Protein AF-A0A2S8G442-F1 (afdb_monomer_lite)

Organism: NCBI:txid124

InterPro domains:
  IPR018652 Protein of unknown function DUF2082, nucleic-acid-binding, Zn-ribbon [PF09855] (56-121)

Secondary structure (DSSP, 8-state):
-B-TTT--B--TT-SB-TTT--B----PPP--PPPPPP-S--STT-HHHHHHHH-B-TTT--B-EEEEEEEE--SSHHHHTT---EEEEEEEETTT--EEEE-HHHHHT-SS-GGGTHHHH--

Foldseek 3Di:
DADPPPRDDDDLPDQADPPPREGDFRPDDDDPDDPPPADADDDCPGLQVVCQQAPQDPPRRYGGWDKGKDQDQDPDVSVVVVPSPAIWIWTQDSRPRDIDIHGCVVRVVPPPPPVPVVVVSVD

Structure (mmCIF, N/CA/C/O backbone):
data_AF-A0A2S8G442-F1
#
_entry.id   AF-A0A2S8G442-F1
#
loop_
_atom_site.group_PDB
_atom_site.id
_atom_site.type_symbol
_atom_site.label_atom_id
_atom_site.label_alt_id
_atom_site.label_comp_id
_atom_site.label_asym_id
_atom_site.label_entity_id
_atom_site.label_seq_id
_atom_site.pdbx_PDB_ins_code
_atom_site.Cartn_x
_atom_site.Cartn_y
_atom_site.Cartn_z
_atom_site.occupancy
_atom_site.B_iso_or_equiv
_atom_site.auth_seq_id
_atom_site.auth_comp_id
_atom_site.auth_asym_id
_atom_site.auth_atom_id
_atom_site.pdbx_PDB_model_num
ATOM 1 N N . MET A 1 1 ? -15.335 8.684 15.983 1.00 79.88 1 MET A N 1
ATOM 2 C CA . MET A 1 1 ? -15.307 8.414 14.525 1.00 79.88 1 MET A CA 1
ATOM 3 C C . MET A 1 1 ? -15.992 7.088 14.219 1.00 79.88 1 MET A C 1
ATOM 5 O O . MET A 1 1 ? -15.883 6.159 15.010 1.00 79.88 1 MET A O 1
ATOM 9 N N . GLU A 1 2 ? -16.656 6.950 13.068 1.00 83.19 2 GLU A N 1
ATOM 10 C CA . GLU A 1 2 ? -17.326 5.690 12.708 1.00 83.19 2 GLU A CA 1
ATOM 11 C C . GLU A 1 2 ? -16.345 4.640 12.165 1.00 83.19 2 GLU A C 1
ATOM 13 O O . GLU A 1 2 ? -15.485 4.922 11.326 1.00 83.19 2 GLU A O 1
ATOM 18 N N . CYS A 1 3 ? -16.487 3.394 12.623 1.00 82.62 3 CYS A N 1
ATOM 19 C CA . CYS A 1 3 ? -15.735 2.275 12.072 1.00 82.62 3 CYS A CA 1
ATOM 20 C C . CYS A 1 3 ? -16.233 1.945 10.650 1.00 82.62 3 CYS A C 1
ATOM 22 O O . CYS A 1 3 ? -17.407 1.620 10.485 1.00 82.62 3 CYS A O 1
ATOM 24 N N . PRO A 1 4 ? -15.361 1.904 9.628 1.00 79.19 4 PRO A N 1
ATOM 25 C CA . PRO A 1 4 ? -15.775 1.647 8.244 1.00 79.19 4 PRO A CA 1
ATOM 26 C C . PRO A 1 4 ? -16.310 0.226 8.006 1.00 79.19 4 PRO A C 1
ATOM 28 O O . PRO A 1 4 ? -16.992 -0.005 7.013 1.00 79.19 4 PRO A O 1
ATOM 31 N N . ALA A 1 5 ? -16.018 -0.728 8.897 1.00 81.94 5 ALA A N 1
ATOM 32 C CA . ALA A 1 5 ? -16.485 -2.106 8.766 1.00 81.94 5 ALA A CA 1
ATOM 33 C C . ALA A 1 5 ? -17.849 -2.334 9.432 1.00 81.94 5 ALA A C 1
ATOM 35 O O . ALA A 1 5 ? -18.774 -2.817 8.788 1.00 81.94 5 ALA A O 1
ATOM 36 N N . CYS A 1 6 ? -17.987 -1.995 10.718 1.00 87.88 6 CYS A N 1
ATOM 37 C CA . CYS A 1 6 ? -19.209 -2.278 11.481 1.00 87.88 6 CYS A CA 1
ATOM 38 C C . CYS A 1 6 ? -20.090 -1.053 11.751 1.00 87.88 6 CYS A C 1
ATOM 40 O O . CYS A 1 6 ? -21.123 -1.200 12.395 1.00 87.88 6 CYS A O 1
ATOM 42 N N . LYS A 1 7 ? -19.682 0.142 11.302 1.00 88.81 7 LYS A N 1
ATOM 43 C CA . LYS A 1 7 ? -20.379 1.426 11.509 1.00 88.81 7 LYS A CA 1
ATOM 44 C C . LYS A 1 7 ? -20.614 1.812 12.971 1.00 88.81 7 LYS A C 1
ATOM 46 O O . LYS A 1 7 ? -21.385 2.716 13.255 1.00 88.81 7 LYS A O 1
ATOM 51 N N . ALA A 1 8 ? -19.952 1.143 13.910 1.00 88.88 8 ALA A N 1
ATOM 52 C CA . ALA A 1 8 ? -20.010 1.536 15.305 1.00 88.88 8 ALA A CA 1
ATOM 53 C C . ALA A 1 8 ? -19.204 2.811 15.541 1.00 88.88 8 ALA A C 1
ATOM 55 O O . ALA A 1 8 ? -18.158 3.004 14.914 1.00 88.88 8 ALA A O 1
ATOM 56 N N . ASP A 1 9 ? -19.655 3.630 16.485 1.00 89.06 9 ASP A N 1
ATOM 57 C CA . ASP A 1 9 ? -18.897 4.791 16.928 1.00 89.06 9 ASP A CA 1
ATOM 58 C C . ASP A 1 9 ? -17.709 4.344 17.788 1.00 89.06 9 ASP A C 1
ATOM 60 O O . ASP A 1 9 ? -17.831 3.497 18.682 1.00 89.06 9 ASP A O 1
ATOM 64 N N . VAL A 1 10 ? -16.528 4.864 17.471 1.00 86.00 10 VAL A N 1
ATOM 65 C CA . VAL A 1 10 ? -15.271 4.506 18.122 1.00 86.00 10 VAL A CA 1
ATOM 66 C C . VAL A 1 10 ? -14.493 5.766 18.469 1.00 86.00 10 VAL A C 1
ATOM 68 O O . VAL A 1 10 ? -14.412 6.698 17.678 1.00 86.00 10 VAL A O 1
ATOM 71 N N . ASP A 1 11 ? -13.889 5.775 19.656 1.00 83.56 11 ASP A N 1
ATOM 72 C CA . ASP A 1 11 ? -12.984 6.835 20.106 1.00 83.56 11 ASP A CA 1
ATOM 73 C C . ASP A 1 11 ? -11.821 7.023 19.115 1.00 83.56 11 ASP A C 1
ATOM 75 O O . ASP A 1 11 ? -11.137 6.062 18.753 1.00 83.56 11 ASP A O 1
ATOM 79 N N . ASP A 1 12 ? -11.579 8.272 18.718 1.00 76.50 12 ASP A N 1
ATOM 80 C CA . ASP A 1 12 ? -10.557 8.683 17.751 1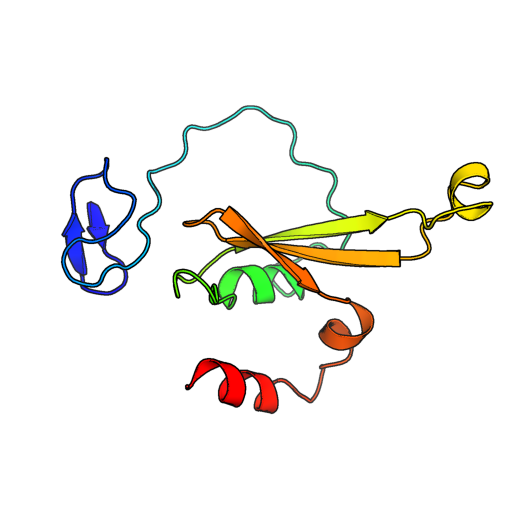.00 76.50 12 ASP A CA 1
ATOM 81 C C . ASP A 1 12 ? -9.123 8.338 18.202 1.00 76.50 12 ASP A C 1
ATOM 83 O O . ASP A 1 12 ? -8.195 8.292 17.391 1.00 76.50 12 ASP A O 1
ATOM 87 N N . LYS A 1 13 ? -8.920 8.067 19.499 1.00 75.44 13 LYS A N 1
ATOM 88 C 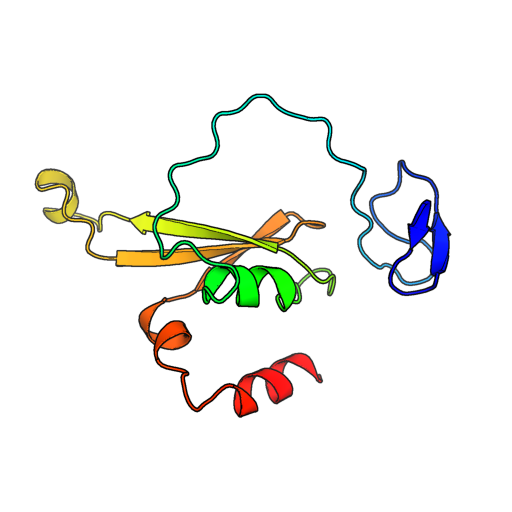CA . LYS A 1 13 ? -7.631 7.620 20.055 1.00 75.44 13 LYS A CA 1
ATOM 89 C C . LYS A 1 13 ? -7.373 6.126 19.864 1.00 75.44 13 LYS A C 1
ATOM 91 O O . LYS A 1 13 ? -6.258 5.664 20.111 1.00 75.44 13 LYS A O 1
ATOM 96 N N . ARG A 1 14 ? -8.380 5.339 19.474 1.00 74.31 14 ARG A N 1
ATOM 97 C CA . ARG A 1 14 ? -8.248 3.884 19.334 1.00 74.31 14 ARG A CA 1
ATOM 98 C C . ARG A 1 14 ? -7.812 3.508 17.926 1.00 74.31 14 ARG A C 1
ATOM 100 O O . ARG A 1 14 ? -8.439 3.864 16.938 1.00 74.31 14 ARG A O 1
ATOM 107 N N . HIS A 1 15 ? -6.788 2.664 17.850 1.00 76.94 15 HIS A N 1
ATOM 108 C CA . HIS A 1 15 ? -6.304 2.104 16.585 1.00 76.94 15 HIS A CA 1
ATOM 109 C C . HIS A 1 15 ? -7.124 0.906 16.085 1.00 76.94 15 HIS A C 1
ATOM 111 O O . HIS A 1 15 ? -6.870 0.393 14.995 1.00 76.94 15 HIS A O 1
ATOM 117 N N . ARG A 1 16 ? -8.070 0.402 16.890 1.00 79.94 16 ARG A N 1
ATOM 118 C CA . ARG A 1 16 ? -8.923 -0.745 16.556 1.00 79.94 16 ARG A CA 1
ATOM 119 C C . ARG A 1 16 ? -10.329 -0.568 17.111 1.00 79.94 16 ARG A C 1
ATOM 121 O O . ARG A 1 16 ? -10.508 -0.101 18.237 1.00 79.94 16 ARG A O 1
ATOM 128 N N . CYS A 1 17 ? -11.316 -0.991 16.330 1.00 83.69 17 CYS A N 1
ATOM 129 C CA . CYS A 1 17 ? -12.701 -1.054 16.771 1.00 83.69 17 CYS A CA 1
ATOM 130 C C . CYS A 1 17 ? -12.857 -2.111 17.879 1.00 83.69 17 CYS A C 1
ATOM 132 O O . CYS A 1 17 ? -12.469 -3.257 17.659 1.00 83.69 17 CYS A O 1
ATOM 134 N N . PRO A 1 18 ? -13.472 -1.795 19.031 1.00 84.75 18 PRO A N 1
ATOM 135 C CA . PRO A 1 18 ? -13.705 -2.782 20.087 1.00 84.75 18 PRO A CA 1
ATOM 136 C C . PRO A 1 18 ? -14.713 -3.873 19.694 1.00 84.75 18 PRO A C 1
ATOM 138 O O . PRO A 1 18 ? -14.712 -4.936 20.301 1.00 84.75 18 PRO A O 1
ATOM 141 N N . LEU A 1 19 ? -15.568 -3.621 18.697 1.00 88.44 19 LEU A N 1
ATOM 142 C CA . LEU A 1 19 ? -16.643 -4.541 18.315 1.00 88.44 19 LEU A CA 1
ATOM 143 C C . LEU A 1 19 ? -16.223 -5.525 17.225 1.00 88.44 19 LEU A C 1
ATOM 145 O O . LEU A 1 19 ? -16.459 -6.719 17.349 1.00 88.44 19 LEU A O 1
ATOM 149 N N . CYS A 1 20 ? -15.591 -5.038 16.157 1.00 85.19 20 CYS A N 1
ATOM 150 C CA . CYS A 1 20 ? -15.200 -5.879 15.020 1.00 85.19 20 CYS A CA 1
ATOM 151 C C . CYS A 1 20 ? -13.685 -6.061 14.874 1.00 85.19 20 CYS A C 1
ATOM 153 O O . CYS A 1 20 ? -13.233 -6.710 13.935 1.00 85.19 20 CYS A O 1
ATOM 155 N N . ASN A 1 21 ? -12.887 -5.463 15.765 1.00 79.94 21 ASN A N 1
ATOM 156 C CA . ASN A 1 21 ? -11.423 -5.492 15.730 1.00 79.94 21 ASN A CA 1
ATOM 157 C C . ASN A 1 21 ? -10.787 -4.904 14.448 1.00 79.94 21 ASN A C 1
ATOM 159 O O . ASN A 1 21 ? -9.578 -5.046 14.225 1.00 79.94 21 ASN A O 1
ATOM 163 N N . TYR A 1 22 ? -11.584 -4.224 13.614 1.00 79.50 22 TYR A N 1
ATOM 164 C CA . TYR A 1 22 ? -11.119 -3.559 12.400 1.00 79.50 22 TYR A CA 1
ATOM 165 C C . TYR A 1 22 ? -10.140 -2.439 12.753 1.00 79.50 22 TYR A C 1
ATOM 167 O O . TYR A 1 22 ? -10.372 -1.693 13.710 1.00 79.50 22 TYR A O 1
ATOM 175 N N . GLY A 1 23 ? -9.044 -2.325 12.000 1.00 74.31 23 GLY A N 1
ATOM 176 C CA . GLY A 1 23 ? -8.066 -1.260 12.179 1.00 74.31 23 GLY A CA 1
ATOM 177 C C . GLY A 1 23 ? -8.704 0.096 11.904 1.00 74.31 23 GLY A C 1
ATOM 178 O O . GLY A 1 23 ? -9.314 0.301 10.861 1.00 74.31 23 GLY A O 1
ATOM 179 N N . ILE A 1 24 ? -8.569 1.032 12.833 1.00 76.75 24 ILE A N 1
ATOM 180 C CA . ILE A 1 24 ? -9.030 2.407 12.671 1.00 76.75 24 ILE A CA 1
ATOM 181 C C . ILE A 1 24 ? -7.790 3.279 12.631 1.00 76.75 24 ILE A C 1
ATOM 183 O O . ILE A 1 24 ? -6.946 3.240 13.526 1.00 76.75 24 ILE A O 1
ATOM 187 N N . ARG A 1 25 ? -7.638 4.020 11.537 1.00 65.75 25 ARG A N 1
ATOM 188 C CA . ARG A 1 25 ? -6.511 4.924 11.380 1.00 65.75 25 ARG A CA 1
ATOM 189 C C . ARG A 1 25 ? -6.856 6.221 12.113 1.00 65.75 25 ARG A C 1
ATOM 191 O O . ARG A 1 25 ? -7.820 6.868 11.709 1.00 65.75 25 ARG A O 1
ATOM 198 N N . PRO A 1 26 ? -6.077 6.645 13.121 1.00 61.88 26 PRO A N 1
ATOM 199 C CA . PRO A 1 26 ? -6.187 8.010 13.611 1.00 61.88 26 PRO A CA 1
ATOM 200 C C . PRO A 1 26 ? -5.831 8.955 12.463 1.00 61.88 26 PRO A C 1
ATOM 202 O O . PRO A 1 26 ? -4.883 8.696 11.709 1.00 61.88 26 PRO A O 1
ATOM 205 N N . VAL A 1 27 ? -6.607 10.025 12.300 1.00 61.84 27 VAL A N 1
ATOM 206 C CA . VAL A 1 27 ? -6.360 11.041 11.272 1.00 61.84 27 VAL A CA 1
ATOM 207 C C . VAL A 1 27 ? -4.909 11.505 11.412 1.00 61.84 27 VAL A C 1
ATOM 209 O O . VAL A 1 27 ? -4.506 12.033 12.445 1.00 61.84 27 VAL A O 1
ATOM 212 N N . ALA A 1 28 ? -4.085 11.211 10.404 1.00 61.75 28 ALA A N 1
ATOM 213 C CA . ALA A 1 28 ? -2.658 11.487 10.492 1.00 61.75 28 ALA A CA 1
ATOM 214 C C . ALA A 1 28 ? -2.428 13.002 10.491 1.00 61.75 28 ALA A C 1
ATOM 216 O O . ALA A 1 28 ? -2.952 13.702 9.625 1.00 61.75 28 ALA A O 1
ATOM 217 N N . ALA A 1 29 ? -1.606 13.494 11.420 1.00 51.88 29 ALA A N 1
ATOM 218 C CA . ALA A 1 29 ? -1.120 14.866 11.376 1.00 51.88 29 ALA A CA 1
ATOM 219 C C . ALA A 1 29 ? -0.355 15.114 10.055 1.00 51.88 29 ALA A C 1
ATOM 221 O O . ALA A 1 29 ? 0.413 14.244 9.621 1.00 51.88 29 ALA A O 1
ATOM 222 N N . PRO A 1 30 ? -0.531 16.279 9.405 1.00 54.47 30 PRO A N 1
ATOM 223 C CA . PRO A 1 30 ? 0.185 16.605 8.180 1.00 54.47 30 PRO A CA 1
ATOM 224 C C . PRO A 1 30 ? 1.673 16.744 8.504 1.00 54.47 30 PRO A C 1
ATOM 226 O O . PRO A 1 30 ? 2.073 17.614 9.274 1.00 54.47 30 PRO A O 1
ATOM 229 N N . THR A 1 31 ? 2.518 15.889 7.929 1.00 51.66 31 THR A N 1
ATOM 230 C CA . THR A 1 31 ? 3.970 16.061 8.046 1.00 51.66 31 THR A CA 1
ATOM 231 C C . THR A 1 31 ? 4.516 16.587 6.731 1.00 51.66 31 THR A C 1
ATOM 233 O O . THR A 1 31 ? 4.396 15.943 5.692 1.00 51.66 31 THR A O 1
ATOM 236 N N . GLY A 1 32 ? 5.125 17.775 6.789 1.00 54.41 32 GLY A N 1
ATOM 237 C CA . GLY A 1 32 ? 5.807 18.467 5.690 1.00 54.41 32 GLY A CA 1
ATOM 238 C C . GLY A 1 32 ? 7.082 17.769 5.204 1.00 54.41 32 GLY A C 1
ATOM 239 O O . GLY A 1 32 ? 8.106 18.413 4.995 1.00 54.41 32 GLY A O 1
ATOM 240 N N . ARG A 1 33 ? 7.050 16.444 5.036 1.00 57.88 33 ARG A N 1
ATOM 241 C CA . ARG A 1 33 ? 8.101 15.698 4.345 1.00 57.88 33 ARG A CA 1
ATOM 242 C C . ARG A 1 33 ? 7.828 15.784 2.850 1.00 57.88 33 ARG A C 1
ATOM 244 O O . ARG A 1 33 ? 6.712 15.522 2.407 1.00 57.88 33 ARG A O 1
ATOM 251 N N . ARG A 1 34 ? 8.855 16.124 2.064 1.00 54.94 34 ARG A N 1
ATOM 252 C CA . ARG A 1 34 ? 8.793 15.959 0.607 1.00 54.94 34 ARG A CA 1
ATOM 253 C C . ARG A 1 34 ? 8.379 14.511 0.314 1.00 54.94 34 ARG A C 1
ATOM 255 O O . ARG A 1 34 ? 8.987 13.607 0.897 1.00 54.94 34 ARG A O 1
ATOM 262 N N . PRO A 1 35 ? 7.372 14.280 -0.546 1.00 53.97 35 PRO A N 1
ATOM 263 C CA . PRO A 1 35 ? 7.009 12.925 -0.918 1.00 53.97 35 PRO A CA 1
ATOM 264 C C . PRO A 1 35 ? 8.249 12.244 -1.520 1.00 53.97 35 PRO A C 1
ATOM 266 O O . PRO A 1 35 ? 8.986 12.890 -2.278 1.00 53.97 35 PRO A O 1
ATOM 269 N N . PRO A 1 36 ? 8.538 10.982 -1.159 1.00 58.44 36 PRO A N 1
ATOM 270 C CA . PRO A 1 36 ? 9.622 10.241 -1.790 1.00 58.44 36 PRO A CA 1
ATOM 271 C C . PRO A 1 36 ? 9.411 10.225 -3.311 1.00 58.44 36 PRO A C 1
ATOM 273 O O . PRO A 1 36 ? 8.273 10.221 -3.784 1.00 58.44 36 PRO A O 1
ATOM 276 N N . ARG A 1 37 ? 10.501 10.246 -4.092 1.00 57.56 37 ARG A N 1
ATOM 277 C CA . ARG A 1 37 ? 10.401 10.119 -5.553 1.00 57.56 37 ARG A CA 1
ATOM 278 C C . ARG A 1 37 ? 9.763 8.771 -5.874 1.00 57.56 37 ARG A C 1
ATOM 280 O O . ARG A 1 37 ? 10.316 7.734 -5.525 1.00 57.56 37 ARG A O 1
ATOM 287 N N . TYR A 1 38 ? 8.601 8.823 -6.510 1.00 59.75 38 TYR A N 1
ATOM 288 C CA . TYR A 1 38 ? 7.865 7.643 -6.924 1.00 59.75 38 TYR A CA 1
ATOM 289 C C . TYR A 1 38 ? 8.585 6.964 -8.091 1.00 59.75 38 TYR A C 1
ATOM 291 O O . TYR A 1 38 ? 8.840 7.608 -9.110 1.00 59.75 38 TYR A O 1
ATOM 299 N N . ILE A 1 39 ? 8.938 5.695 -7.910 1.00 63.28 39 ILE A N 1
ATOM 300 C CA . ILE A 1 39 ? 9.468 4.816 -8.952 1.00 63.28 39 ILE A CA 1
ATOM 301 C C . ILE A 1 39 ? 8.241 4.059 -9.474 1.00 63.28 39 ILE A C 1
ATOM 303 O O . ILE A 1 39 ? 7.664 3.285 -8.723 1.00 63.28 39 ILE A O 1
ATOM 307 N N . GLY A 1 40 ? 7.759 4.372 -10.677 1.00 64.25 40 GLY A N 1
ATOM 308 C CA . GLY A 1 40 ? 6.559 3.752 -11.253 1.00 64.25 40 GLY A CA 1
ATOM 309 C C . GLY A 1 40 ? 5.707 4.712 -12.084 1.00 64.25 40 GLY A C 1
ATOM 310 O O . GLY A 1 40 ? 5.918 5.932 -12.072 1.00 64.25 40 GLY A O 1
ATOM 311 N N . ASP A 1 41 ? 4.735 4.148 -12.800 1.00 65.25 41 ASP A N 1
ATOM 312 C CA . ASP A 1 41 ? 3.834 4.901 -13.670 1.00 65.25 41 ASP A CA 1
ATOM 313 C C . ASP A 1 41 ? 2.881 5.780 -12.861 1.00 65.25 41 ASP A C 1
ATOM 315 O O . ASP A 1 41 ? 2.265 5.359 -11.880 1.00 65.25 41 ASP A O 1
ATOM 319 N N . LYS A 1 42 ? 2.743 7.035 -13.291 1.00 61.22 42 LYS A N 1
ATOM 320 C CA . LYS A 1 42 ? 1.795 7.978 -12.699 1.00 61.22 42 LYS A CA 1
ATOM 321 C C . LYS A 1 42 ? 0.442 7.826 -13.383 1.00 61.22 42 LYS A C 1
ATOM 323 O O . LYS A 1 42 ? 0.343 8.005 -14.590 1.00 61.22 42 LYS A O 1
ATOM 328 N N . GLY A 1 43 ? -0.601 7.572 -12.602 1.00 65.88 43 GLY A N 1
ATOM 329 C CA . GLY A 1 43 ? -1.977 7.529 -13.092 1.00 65.88 43 GLY A CA 1
ATOM 330 C C . GLY A 1 43 ? -2.897 6.808 -12.117 1.00 65.88 43 GLY A C 1
ATOM 331 O O . GLY A 1 43 ? -2.445 5.952 -11.357 1.00 65.88 43 GLY A O 1
ATOM 332 N N . GLU A 1 44 ? -4.186 7.142 -12.137 1.00 67.06 44 GLU A N 1
ATOM 333 C CA . GLU A 1 44 ? -5.190 6.470 -11.301 1.00 67.06 44 GLU A CA 1
ATOM 334 C C . GLU A 1 44 ? -5.329 4.977 -11.650 1.00 67.06 44 GLU A C 1
ATOM 336 O O . GLU A 1 44 ? -5.585 4.149 -10.777 1.00 67.06 44 GLU A O 1
ATOM 341 N N . ASP A 1 45 ? -5.048 4.624 -12.906 1.00 70.75 45 ASP A N 1
ATOM 342 C CA . ASP A 1 45 ? -5.072 3.250 -13.407 1.00 70.75 45 ASP A CA 1
ATOM 343 C C . ASP A 1 45 ? -3.780 2.458 -13.184 1.00 70.75 45 ASP A C 1
ATOM 345 O O . ASP A 1 45 ? -3.724 1.279 -13.558 1.00 70.75 45 ASP A O 1
ATOM 349 N N . SER A 1 46 ? -2.762 3.077 -12.572 1.00 78.06 46 SER A N 1
ATOM 350 C CA . SER A 1 46 ? -1.499 2.409 -12.249 1.00 78.06 46 SER A CA 1
ATOM 351 C C . SER A 1 46 ? -1.737 1.190 -11.356 1.00 78.06 46 SER A C 1
ATOM 353 O O . SER A 1 46 ? -2.589 1.199 -10.459 1.00 78.06 46 SER A O 1
ATOM 355 N N . PHE A 1 47 ? -0.965 0.128 -11.599 1.00 78.25 47 PHE A N 1
ATOM 356 C CA . PHE A 1 47 ? -1.049 -1.111 -10.827 1.00 78.25 47 PHE A CA 1
ATOM 357 C C . PHE A 1 47 ? -0.922 -0.844 -9.320 1.00 78.25 47 PHE A C 1
ATOM 359 O O . PHE A 1 47 ? -1.718 -1.325 -8.517 1.00 78.25 47 PHE A O 1
ATOM 366 N N . ASP A 1 48 ? 0.020 0.011 -8.947 1.00 82.31 48 ASP A N 1
ATOM 367 C CA . ASP A 1 48 ? 0.314 0.341 -7.560 1.00 82.31 48 ASP A CA 1
ATOM 368 C C . ASP A 1 48 ? -0.862 1.052 -6.859 1.00 82.31 48 ASP A C 1
ATOM 370 O O . ASP A 1 48 ? -1.130 0.792 -5.685 1.00 82.31 48 ASP A O 1
ATOM 374 N N . THR A 1 49 ? -1.616 1.896 -7.580 1.00 81.62 49 THR A N 1
ATOM 375 C CA . THR A 1 49 ? -2.832 2.549 -7.054 1.00 81.62 49 THR A CA 1
ATOM 376 C C . THR A 1 49 ? -3.952 1.533 -6.854 1.00 81.62 49 THR A C 1
ATOM 378 O O . THR A 1 49 ? -4.653 1.568 -5.838 1.00 81.62 49 THR A O 1
ATOM 381 N N . LYS A 1 50 ? -4.108 0.593 -7.793 1.00 83.81 50 LYS A N 1
ATOM 382 C CA . LYS A 1 50 ? -5.071 -0.510 -7.669 1.00 83.81 50 LYS A CA 1
ATOM 383 C C . LYS A 1 50 ? -4.722 -1.403 -6.480 1.00 83.81 50 LYS A C 1
ATOM 385 O O . LYS A 1 50 ? -5.597 -1.660 -5.656 1.00 83.81 50 LYS A O 1
ATOM 390 N N . LEU A 1 51 ? -3.448 -1.776 -6.335 1.00 83.81 51 LEU A N 1
ATOM 391 C CA . LEU A 1 51 ? -2.945 -2.545 -5.199 1.00 83.81 51 LEU A CA 1
ATOM 392 C C . LEU A 1 51 ? -3.166 -1.801 -3.878 1.00 83.81 51 LEU A C 1
ATOM 394 O O . LEU A 1 51 ? -3.646 -2.397 -2.922 1.00 83.81 51 LEU A O 1
ATOM 398 N N . ALA A 1 52 ? -2.887 -0.497 -3.813 1.00 84.38 52 ALA A N 1
ATOM 399 C CA . ALA A 1 52 ? -3.097 0.299 -2.602 1.00 84.38 52 ALA A CA 1
ATOM 400 C C . ALA A 1 52 ? -4.556 0.271 -2.120 1.00 84.38 52 ALA A C 1
ATOM 402 O O . ALA A 1 52 ? -4.803 0.228 -0.912 1.00 84.38 52 ALA A O 1
ATOM 403 N N . ARG A 1 53 ? -5.516 0.268 -3.057 1.00 81.56 53 ARG A N 1
ATOM 404 C CA . ARG A 1 53 ? -6.958 0.215 -2.772 1.00 81.56 53 ARG A CA 1
ATOM 405 C C . ARG A 1 53 ? -7.432 -1.193 -2.392 1.00 81.56 53 ARG A C 1
ATOM 407 O O . ARG A 1 53 ? -8.203 -1.321 -1.445 1.00 81.56 53 ARG A O 1
ATOM 414 N N . SER A 1 54 ? -6.991 -2.233 -3.104 1.00 82.81 54 SER A N 1
ATOM 415 C CA . SER A 1 54 ? -7.459 -3.615 -2.901 1.00 82.81 54 SER A CA 1
ATOM 416 C C . SER A 1 54 ? -6.674 -4.404 -1.848 1.00 82.81 54 SER A C 1
ATOM 418 O O . SER A 1 54 ? -7.120 -5.471 -1.428 1.00 82.81 54 SER A O 1
ATOM 420 N N . TYR A 1 55 ? -5.525 -3.898 -1.389 1.00 85.62 55 TYR A N 1
ATOM 421 C CA . TYR A 1 55 ? -4.669 -4.600 -0.437 1.00 85.62 55 TYR A CA 1
ATOM 422 C C . TYR A 1 55 ? -5.398 -4.921 0.871 1.00 85.62 55 TYR A C 1
ATOM 424 O O . TYR A 1 55 ? -5.816 -4.024 1.613 1.00 85.62 55 TYR A O 1
ATOM 432 N N . ARG A 1 56 ? -5.463 -6.217 1.193 1.00 84.69 56 ARG A N 1
ATOM 433 C CA . ARG A 1 56 ? -5.944 -6.744 2.471 1.00 84.69 56 ARG A CA 1
ATOM 434 C C . ARG A 1 56 ? -4.763 -7.238 3.294 1.00 84.69 56 ARG A C 1
ATOM 436 O O . ARG A 1 56 ? -4.058 -8.169 2.915 1.00 84.69 56 ARG A O 1
ATOM 443 N N . CYS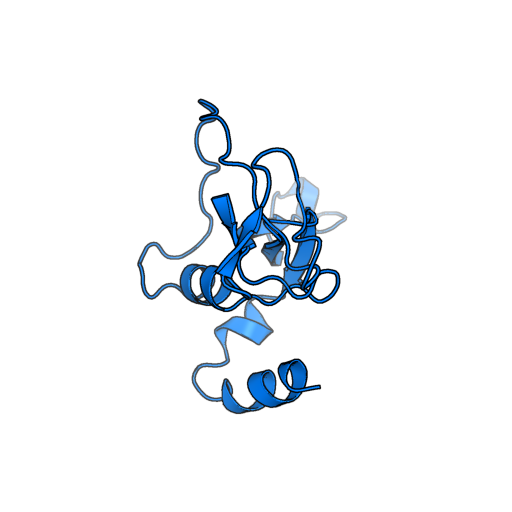 A 1 57 ? -4.548 -6.631 4.457 1.00 84.81 57 CYS A N 1
ATOM 444 C CA . CYS A 1 57 ? -3.431 -7.011 5.314 1.00 84.81 57 CYS A CA 1
ATOM 445 C C . CYS A 1 57 ? -3.621 -8.414 5.911 1.00 84.81 57 CYS A C 1
ATOM 447 O O . CYS A 1 57 ? -4.590 -8.640 6.628 1.00 84.81 57 CYS A O 1
ATOM 449 N N . VAL A 1 58 ? -2.659 -9.321 5.737 1.00 84.12 58 VAL A N 1
ATOM 450 C CA . VAL A 1 58 ? -2.741 -10.689 6.302 1.00 84.12 58 VAL A CA 1
ATOM 451 C C . VAL A 1 58 ? -2.744 -10.716 7.835 1.00 84.12 58 VAL A C 1
ATOM 453 O O . VAL A 1 58 ? -3.315 -11.614 8.439 1.00 84.12 58 VAL A O 1
ATOM 456 N N . ASN A 1 59 ? -2.139 -9.714 8.484 1.00 83.06 59 ASN A N 1
ATOM 457 C CA . ASN A 1 59 ? -2.036 -9.667 9.943 1.00 83.06 59 ASN A CA 1
ATOM 458 C C . ASN A 1 59 ? -3.296 -9.072 10.597 1.00 83.06 59 ASN A C 1
ATOM 460 O O . ASN A 1 59 ? -3.883 -9.653 11.503 1.00 83.06 59 ASN A O 1
ATOM 464 N N . CYS A 1 60 ? -3.740 -7.895 10.143 1.00 80.75 60 CYS A N 1
ATOM 465 C CA . CYS A 1 60 ? -4.870 -7.185 10.762 1.00 80.75 60 CYS A CA 1
ATOM 466 C C . CYS A 1 60 ? -6.173 -7.223 9.954 1.00 80.75 60 CYS A C 1
ATOM 468 O O . CYS A 1 60 ? -7.159 -6.636 10.395 1.00 80.75 60 CYS A O 1
ATOM 470 N N . ARG A 1 61 ? -6.175 -7.864 8.777 1.00 81.94 61 ARG A N 1
ATOM 471 C CA . ARG A 1 61 ? -7.311 -8.000 7.840 1.00 81.94 61 ARG A CA 1
ATOM 472 C C . ARG A 1 61 ? -7.972 -6.690 7.409 1.00 81.94 61 ARG A C 1
ATOM 474 O O . ARG A 1 61 ? -9.057 -6.711 6.839 1.00 81.94 61 ARG A O 1
ATOM 481 N N . SER A 1 62 ? -7.325 -5.561 7.679 1.00 80.88 62 SER A N 1
ATOM 482 C CA . SER A 1 62 ? -7.806 -4.233 7.307 1.00 80.88 62 SER A CA 1
ATOM 483 C C . SER A 1 62 ? -7.418 -3.918 5.861 1.00 80.88 62 SER A C 1
ATOM 485 O O . SER A 1 62 ? -6.382 -4.396 5.384 1.00 80.88 62 SER A O 1
ATOM 487 N N . TYR A 1 63 ? -8.242 -3.113 5.191 1.00 82.81 63 TYR A N 1
ATOM 488 C CA . TYR A 1 63 ? -8.051 -2.725 3.794 1.00 82.81 63 TYR A CA 1
ATOM 489 C C . TYR A 1 63 ? -7.307 -1.405 3.661 1.00 82.81 63 TYR A C 1
ATOM 491 O O . TYR A 1 63 ? -7.641 -0.430 4.337 1.00 82.81 63 TYR A O 1
ATOM 499 N N . GLY A 1 64 ? -6.349 -1.364 2.742 1.00 81.06 64 GLY A N 1
ATOM 500 C CA . GLY A 1 64 ? -5.601 -0.164 2.398 1.00 81.06 64 GLY A CA 1
ATOM 501 C C . GLY A 1 64 ? -4.141 -0.222 2.839 1.00 81.06 64 GLY A C 1
ATOM 502 O O . GLY A 1 64 ? -3.813 -0.543 3.992 1.00 81.06 64 GLY A O 1
ATOM 503 N N . ALA A 1 65 ? -3.261 0.134 1.909 1.00 85.69 65 ALA A N 1
ATOM 504 C CA . ALA A 1 65 ? -1.829 0.248 2.138 1.00 85.69 65 ALA A CA 1
ATOM 505 C C . ALA A 1 65 ? -1.216 1.440 1.402 1.00 85.69 65 ALA A C 1
ATOM 507 O O . ALA A 1 65 ? -1.688 1.865 0.353 1.00 85.69 65 ALA A O 1
ATOM 508 N N . ASP A 1 66 ? -0.109 1.932 1.952 1.00 86.62 66 ASP A N 1
ATOM 509 C CA . ASP A 1 66 ? 0.807 2.830 1.259 1.00 86.62 66 ASP A CA 1
ATOM 510 C C . ASP A 1 66 ? 1.716 1.972 0.375 1.00 86.62 66 ASP A C 1
ATOM 512 O O . ASP A 1 66 ? 2.544 1.214 0.891 1.00 86.62 66 ASP A O 1
ATOM 516 N N . VAL A 1 67 ? 1.504 2.039 -0.939 1.00 85.69 67 VAL A N 1
ATOM 517 C CA . VAL A 1 67 ? 2.269 1.272 -1.925 1.00 85.69 67 VAL A CA 1
ATOM 518 C C . VAL A 1 67 ? 3.361 2.146 -2.516 1.00 85.69 67 VAL A C 1
ATOM 520 O O . VAL A 1 67 ? 3.116 3.259 -2.980 1.00 85.69 67 VAL A O 1
ATOM 523 N N . ARG A 1 68 ? 4.592 1.639 -2.495 1.00 83.56 68 ARG A N 1
ATOM 524 C CA . ARG A 1 68 ? 5.770 2.319 -3.034 1.00 83.56 68 ARG A CA 1
ATOM 525 C C . ARG A 1 68 ? 6.679 1.301 -3.683 1.00 83.56 68 ARG A C 1
ATOM 527 O O . ARG A 1 68 ? 6.893 0.238 -3.110 1.00 83.56 68 ARG A O 1
ATOM 534 N N . ARG A 1 69 ? 7.287 1.637 -4.816 1.00 79.50 69 ARG A N 1
ATOM 535 C CA . ARG A 1 69 ? 8.349 0.796 -5.369 1.00 79.50 69 ARG A CA 1
ATOM 536 C C . ARG A 1 69 ? 9.701 1.202 -4.809 1.00 79.50 69 ARG A C 1
ATOM 538 O O . ARG A 1 69 ? 10.003 2.390 -4.668 1.00 79.50 69 ARG A O 1
ATOM 545 N N . ILE A 1 70 ? 10.505 0.205 -4.470 1.00 80.31 70 ILE A N 1
ATOM 546 C CA . ILE A 1 70 ? 11.901 0.376 -4.093 1.00 80.31 70 ILE A CA 1
ATOM 547 C C . ILE A 1 70 ? 12.765 -0.307 -5.138 1.00 80.31 70 ILE A C 1
ATOM 549 O O . ILE A 1 70 ? 12.472 -1.411 -5.590 1.00 80.31 70 ILE A O 1
ATOM 553 N N . ALA A 1 71 ? 13.847 0.362 -5.505 1.00 73.69 71 ALA A N 1
ATOM 554 C CA . ALA A 1 71 ? 14.907 -0.247 -6.273 1.00 73.69 71 ALA A CA 1
ATOM 555 C C . ALA A 1 71 ? 16.026 -0.614 -5.293 1.00 73.69 71 ALA A C 1
ATOM 557 O O . ALA A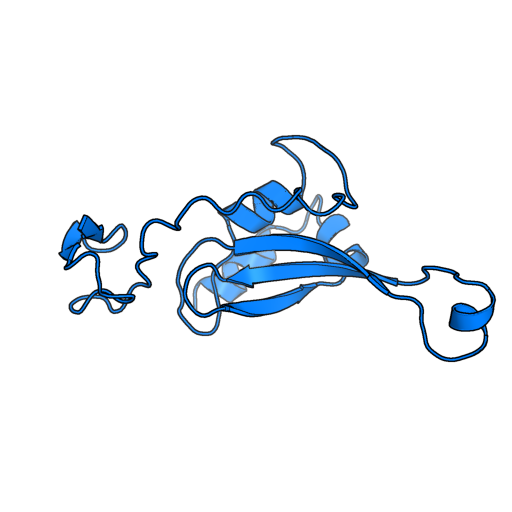 1 71 ? 16.459 0.208 -4.476 1.00 73.69 71 ALA A O 1
ATOM 558 N N . THR A 1 72 ? 16.435 -1.875 -5.331 1.00 66.75 72 THR A N 1
ATOM 559 C CA . THR A 1 72 ? 17.526 -2.404 -4.515 1.00 66.75 72 THR A CA 1
ATOM 560 C C . THR A 1 72 ? 18.704 -2.749 -5.409 1.00 66.75 72 THR A C 1
ATOM 562 O O . THR A 1 72 ? 18.589 -3.499 -6.380 1.00 66.75 72 THR A O 1
ATOM 565 N N . THR A 1 73 ? 19.872 -2.231 -5.046 1.00 62.75 73 THR A N 1
ATOM 566 C CA . THR A 1 73 ? 21.154 -2.703 -5.564 1.00 62.75 73 THR A CA 1
ATOM 567 C C . THR A 1 73 ? 21.468 -4.052 -4.913 1.00 62.75 73 THR A C 1
ATOM 569 O O . THR A 1 73 ? 21.443 -4.177 -3.689 1.00 62.75 73 THR A O 1
ATOM 572 N N . GLY A 1 74 ? 21.738 -5.082 -5.722 1.00 55.53 74 GLY A N 1
ATOM 573 C CA . GLY A 1 74 ? 22.151 -6.401 -5.222 1.00 55.53 74 GLY A CA 1
ATOM 574 C C . GLY A 1 74 ? 23.491 -6.359 -4.468 1.00 55.53 74 GLY A C 1
ATOM 575 O O . GLY A 1 74 ? 24.174 -5.331 -4.442 1.00 55.53 74 GLY A O 1
ATOM 576 N N . THR A 1 75 ? 23.912 -7.481 -3.881 1.00 48.59 75 THR A N 1
ATOM 577 C CA . THR A 1 75 ? 25.210 -7.605 -3.192 1.00 48.59 75 THR A CA 1
ATOM 578 C C . THR A 1 75 ? 26.373 -7.829 -4.177 1.00 48.59 75 THR A C 1
ATOM 580 O O . THR A 1 75 ? 26.210 -8.454 -5.219 1.00 48.59 75 THR A O 1
ATOM 583 N N . GLY A 1 76 ? 27.573 -7.313 -3.859 1.00 57.34 76 GLY A N 1
ATOM 584 C CA . GLY A 1 76 ? 28.787 -7.488 -4.680 1.00 57.34 76 GLY A CA 1
ATOM 585 C C . GLY A 1 76 ? 29.070 -6.338 -5.664 1.00 57.34 76 GLY A C 1
ATOM 586 O O . GLY A 1 76 ? 28.882 -5.167 -5.329 1.00 57.34 76 GLY A O 1
ATOM 587 N N . TYR A 1 77 ? 29.540 -6.656 -6.878 1.00 51.44 77 TYR A N 1
ATOM 588 C CA . TYR A 1 77 ? 29.928 -5.675 -7.913 1.00 51.44 77 TYR A CA 1
ATOM 589 C C . TYR A 1 77 ? 28.779 -4.748 -8.362 1.00 51.44 77 TYR A C 1
ATOM 591 O O . TYR A 1 77 ? 29.026 -3.603 -8.743 1.00 51.44 77 TYR A O 1
ATOM 599 N N . SER A 1 78 ? 27.521 -5.184 -8.240 1.00 51.91 78 SER A N 1
ATOM 600 C CA . SER A 1 78 ? 26.318 -4.377 -8.508 1.00 51.91 78 SER A CA 1
ATOM 601 C C . SER A 1 78 ? 26.194 -3.139 -7.609 1.00 51.91 78 SER A C 1
ATOM 603 O O . SER A 1 78 ? 25.640 -2.129 -8.041 1.00 51.91 78 SER A O 1
ATOM 605 N N . ARG A 1 79 ? 26.752 -3.174 -6.386 1.00 51.31 79 ARG A N 1
ATOM 606 C CA . ARG A 1 79 ? 26.813 -2.019 -5.471 1.00 51.31 79 ARG A CA 1
ATOM 607 C C . ARG A 1 79 ? 27.912 -1.024 -5.858 1.00 51.31 79 ARG A C 1
ATOM 609 O O . ARG A 1 79 ? 27.739 0.169 -5.635 1.00 51.31 79 ARG A O 1
ATOM 616 N N . ILE A 1 80 ? 29.010 -1.499 -6.453 1.00 58.75 80 ILE A N 1
ATOM 617 C CA . ILE A 1 80 ? 30.132 -0.659 -6.913 1.00 58.75 80 ILE A CA 1
ATOM 618 C C . ILE A 1 80 ? 29.746 0.092 -8.199 1.00 58.75 80 ILE A C 1
ATOM 620 O O . ILE A 1 80 ? 30.059 1.269 -8.337 1.00 58.75 80 ILE A O 1
ATOM 624 N N . MET A 1 81 ? 29.003 -0.558 -9.101 1.00 57.69 81 MET A N 1
ATOM 625 C CA . MET A 1 81 ? 28.516 0.031 -10.360 1.00 57.69 81 MET A CA 1
ATOM 626 C C . MET A 1 81 ? 27.160 0.761 -10.235 1.00 57.69 81 MET A C 1
ATOM 628 O O . MET A 1 81 ? 26.688 1.335 -11.211 1.00 57.69 81 MET A O 1
ATOM 632 N N . ASN A 1 82 ? 26.516 0.734 -9.058 1.00 51.94 82 ASN A N 1
ATOM 633 C CA . ASN A 1 82 ? 25.173 1.285 -8.799 1.00 51.94 82 ASN A CA 1
ATOM 634 C C . ASN A 1 82 ? 24.087 0.778 -9.772 1.00 51.94 82 ASN A C 1
ATOM 636 O O . ASN A 1 82 ? 23.201 1.521 -10.198 1.00 51.94 82 ASN A O 1
ATOM 640 N N . TRP A 1 83 ? 24.160 -0.502 -10.140 1.00 52.72 83 TRP A N 1
ATOM 641 C CA . TRP A 1 83 ? 23.179 -1.109 -11.031 1.00 52.72 83 TRP A CA 1
ATOM 642 C C . TRP A 1 83 ? 21.970 -1.587 -10.217 1.00 52.72 83 TRP A C 1
ATOM 644 O O . TRP A 1 83 ? 22.047 -2.549 -9.449 1.00 52.72 83 TRP A O 1
ATOM 654 N N . GLN A 1 84 ? 20.839 -0.906 -10.389 1.00 56.16 84 GLN A N 1
ATOM 655 C CA . GLN A 1 84 ? 19.547 -1.233 -9.779 1.00 56.16 84 GLN A CA 1
ATOM 656 C C . GLN A 1 84 ? 18.938 -2.459 -10.491 1.00 56.16 84 GLN A C 1
ATOM 658 O O . GLN A 1 84 ? 18.106 -2.318 -11.381 1.00 56.16 84 GLN A O 1
ATOM 663 N N . LEU A 1 85 ? 19.418 -3.670 -10.173 1.00 61.62 85 LEU A N 1
ATOM 664 C CA . LEU A 1 85 ? 18.993 -4.911 -10.852 1.00 61.62 85 LEU A CA 1
ATOM 665 C C . LEU A 1 85 ? 17.582 -5.368 -10.457 1.00 61.62 85 LEU A C 1
ATOM 667 O O . LEU A 1 85 ? 16.939 -6.078 -11.233 1.00 61.62 85 LEU A O 1
ATOM 671 N N . HIS A 1 86 ? 17.129 -5.012 -9.253 1.00 68.06 86 HIS A N 1
ATOM 672 C CA . HIS A 1 86 ? 15.901 -5.545 -8.675 1.00 68.06 86 HIS A CA 1
ATOM 673 C C . HIS A 1 86 ? 14.987 -4.422 -8.201 1.00 68.06 86 HIS A C 1
ATOM 675 O O . HIS A 1 86 ? 15.353 -3.621 -7.337 1.00 68.06 86 HIS A O 1
ATOM 681 N N . GLU A 1 87 ? 13.790 -4.401 -8.768 1.00 75.69 87 GLU A N 1
ATOM 682 C CA . GLU A 1 87 ? 12.685 -3.547 -8.362 1.00 75.69 87 GLU A CA 1
ATOM 683 C C . GLU A 1 87 ? 11.705 -4.388 -7.546 1.00 75.69 87 GLU A C 1
ATOM 685 O O . GLU A 1 87 ? 11.419 -5.527 -7.907 1.00 75.69 87 GLU A O 1
ATOM 690 N N . PHE A 1 88 ? 11.209 -3.834 -6.445 1.00 82.69 88 PHE A N 1
ATOM 691 C CA . PHE A 1 88 ? 10.206 -4.463 -5.594 1.00 82.69 88 PHE A CA 1
ATOM 692 C C . PHE A 1 88 ? 9.081 -3.480 -5.311 1.00 82.69 88 PHE A C 1
ATOM 694 O O . PHE A 1 88 ? 9.326 -2.301 -5.052 1.00 82.69 88 PHE A O 1
ATOM 701 N N . ILE A 1 89 ? 7.850 -3.977 -5.295 1.00 85.88 89 ILE A N 1
ATOM 702 C CA . ILE A 1 89 ? 6.682 -3.214 -4.859 1.00 85.88 89 ILE A CA 1
ATOM 703 C C . ILE A 1 89 ? 6.498 -3.470 -3.368 1.00 85.88 89 ILE A C 1
ATOM 705 O O . ILE A 1 89 ? 6.432 -4.611 -2.926 1.00 85.88 89 ILE A O 1
ATOM 709 N N . VAL A 1 90 ? 6.411 -2.415 -2.574 1.00 89.31 90 VAL A N 1
ATOM 710 C CA . VAL A 1 90 ? 6.282 -2.492 -1.121 1.00 89.31 90 VAL A CA 1
ATOM 711 C C . VAL A 1 90 ? 4.927 -1.940 -0.720 1.00 89.31 90 VAL A C 1
ATOM 713 O O . VAL A 1 90 ? 4.667 -0.760 -0.932 1.00 89.31 90 VAL A O 1
ATOM 716 N N . ALA A 1 91 ? 4.085 -2.768 -0.109 1.00 88.75 91 ALA A N 1
ATOM 717 C CA . ALA A 1 91 ? 2.821 -2.348 0.484 1.00 88.75 91 ALA A CA 1
ATOM 718 C C . ALA A 1 91 ? 2.962 -2.273 2.007 1.00 88.75 91 ALA A C 1
ATOM 720 O O . ALA A 1 91 ? 3.202 -3.279 2.678 1.00 88.75 91 ALA A O 1
ATOM 721 N N . SER A 1 92 ? 2.803 -1.075 2.564 1.00 88.88 92 SER A N 1
ATOM 722 C CA . SER A 1 92 ? 2.777 -0.847 4.007 1.00 88.88 92 SER A CA 1
ATOM 723 C C . SER A 1 92 ? 1.340 -0.687 4.485 1.00 88.88 92 SER A C 1
ATOM 725 O O . SER A 1 92 ? 0.652 0.268 4.124 1.00 88.88 92 SER A O 1
ATOM 727 N N . CYS A 1 93 ? 0.869 -1.622 5.308 1.00 87.12 93 CYS A N 1
ATOM 728 C CA . CYS A 1 93 ? -0.474 -1.564 5.868 1.00 87.12 93 CYS A CA 1
ATOM 729 C C . CYS A 1 93 ? -0.672 -0.285 6.694 1.00 87.12 93 CYS A C 1
ATOM 731 O O . CYS A 1 93 ? 0.052 -0.047 7.662 1.00 87.12 93 CYS A O 1
ATOM 733 N N . HIS A 1 94 ? -1.728 0.474 6.394 1.00 80.94 94 HIS A N 1
ATOM 734 C CA . HIS A 1 94 ? -2.027 1.726 7.095 1.00 80.94 94 HIS A CA 1
ATOM 735 C C . HIS A 1 94 ? -2.348 1.578 8.592 1.00 80.94 94 HIS A C 1
ATOM 737 O O . HIS A 1 94 ? -2.334 2.578 9.305 1.00 80.94 94 HIS A O 1
ATOM 743 N N . TYR A 1 95 ? -2.649 0.365 9.066 1.00 78.19 95 TYR A N 1
ATOM 744 C CA . TYR A 1 95 ? -3.172 0.144 10.420 1.00 78.19 95 TYR A CA 1
ATOM 745 C C . TYR A 1 95 ? -2.183 -0.546 11.349 1.00 78.19 95 TYR A C 1
ATOM 747 O O . TYR A 1 95 ? -1.999 -0.117 12.481 1.00 78.19 95 TYR A O 1
ATOM 755 N N . CYS A 1 96 ? -1.556 -1.629 10.889 1.00 80.06 96 CYS A N 1
ATOM 756 C CA . CYS A 1 96 ? -0.617 -2.399 11.709 1.00 80.06 96 CYS A CA 1
ATOM 757 C C . CYS A 1 96 ? 0.850 -2.167 11.336 1.00 80.06 96 CYS A C 1
ATOM 759 O O . CYS A 1 96 ? 1.726 -2.696 12.012 1.00 80.06 96 CYS A O 1
ATOM 761 N N . GLY A 1 97 ? 1.121 -1.434 10.250 1.00 83.44 97 GLY A N 1
ATOM 762 C CA . GLY A 1 97 ? 2.480 -1.195 9.769 1.00 83.44 97 GLY A CA 1
ATOM 763 C C . GLY A 1 97 ? 3.182 -2.433 9.210 1.00 83.44 97 GLY A C 1
ATOM 764 O O . GLY A 1 97 ? 4.376 -2.363 8.941 1.00 83.44 97 GLY A O 1
ATOM 765 N N . LEU A 1 98 ? 2.476 -3.560 9.025 1.00 87.44 98 LEU A N 1
ATOM 766 C CA . LEU A 1 98 ? 3.032 -4.718 8.327 1.00 87.44 98 LEU A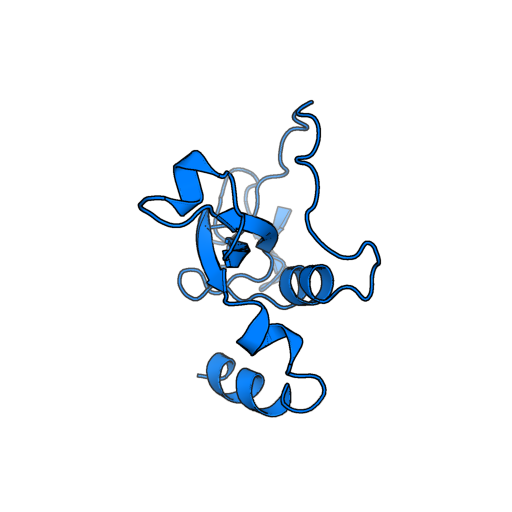 CA 1
ATOM 767 C C . LEU A 1 98 ? 3.439 -4.299 6.916 1.00 87.44 98 LEU A C 1
ATOM 769 O O . LEU A 1 98 ? 2.615 -3.774 6.162 1.00 87.44 98 LEU A O 1
ATOM 773 N N . ILE A 1 99 ? 4.691 -4.585 6.581 1.00 90.19 99 ILE A N 1
ATOM 774 C CA . ILE A 1 99 ? 5.267 -4.327 5.272 1.00 90.19 99 ILE A CA 1
ATOM 775 C C . ILE A 1 99 ? 5.324 -5.646 4.512 1.00 90.19 99 ILE A C 1
ATOM 777 O O . ILE A 1 99 ? 5.926 -6.609 4.985 1.00 90.19 99 ILE A O 1
ATOM 781 N N . GLN A 1 100 ? 4.709 -5.676 3.336 1.00 88.94 100 GLN A N 1
ATOM 782 C CA . GLN A 1 100 ? 4.813 -6.782 2.392 1.00 88.94 100 GLN A CA 1
ATOM 783 C C . GLN A 1 100 ? 5.532 -6.320 1.134 1.00 88.94 100 GLN A C 1
ATOM 785 O O . GLN A 1 100 ? 5.332 -5.195 0.676 1.00 88.94 100 GLN A O 1
ATOM 790 N N . GLN A 1 101 ? 6.385 -7.187 0.601 1.00 89.06 101 GLN A N 1
ATOM 791 C CA . GLN A 1 101 ? 7.153 -6.938 -0.612 1.00 89.06 101 GLN A CA 1
ATOM 792 C C . GLN A 1 101 ? 6.678 -7.898 -1.698 1.00 89.06 101 GLN A C 1
ATOM 794 O O . GLN A 1 101 ? 6.512 -9.089 -1.442 1.00 89.06 101 GLN A O 1
ATOM 799 N N . PHE A 1 102 ? 6.474 -7.372 -2.897 1.00 84.25 102 PHE A N 1
ATOM 800 C CA . PHE A 1 102 ? 6.027 -8.108 -4.067 1.00 84.25 102 PHE A CA 1
ATOM 801 C C . PHE A 1 102 ? 7.042 -7.955 -5.196 1.00 84.25 102 PHE A C 1
ATOM 803 O O . PHE A 1 102 ? 7.617 -6.879 -5.390 1.00 84.25 102 PHE A O 1
ATOM 810 N N . ASP A 1 103 ? 7.238 -9.032 -5.953 1.00 82.50 103 ASP A N 1
ATOM 811 C CA . ASP A 1 103 ? 8.021 -9.002 -7.184 1.00 82.50 103 ASP A CA 1
ATOM 812 C C . ASP A 1 103 ? 7.152 -8.427 -8.321 1.00 82.50 103 ASP A C 1
ATOM 814 O O . ASP A 1 103 ? 6.155 -9.057 -8.694 1.00 82.50 103 ASP A O 1
ATOM 818 N N . PRO A 1 104 ? 7.497 -7.260 -8.896 1.00 78.25 104 PRO A N 1
ATOM 819 C CA . PRO A 1 104 ? 6.721 -6.647 -9.968 1.00 78.25 104 PRO A CA 1
ATOM 820 C C . PRO A 1 104 ? 6.597 -7.563 -11.187 1.00 78.25 104 PRO A C 1
ATOM 822 O O . PRO A 1 104 ? 5.586 -7.513 -11.872 1.00 78.25 104 PRO A O 1
ATOM 825 N N . ARG A 1 105 ? 7.553 -8.464 -11.448 1.00 75.81 105 ARG A N 1
ATOM 826 C CA . ARG A 1 105 ? 7.482 -9.372 -12.605 1.00 75.81 105 ARG A CA 1
ATOM 827 C C . ARG A 1 105 ? 6.332 -10.363 -12.493 1.00 75.81 105 ARG A C 1
ATOM 829 O O . ARG A 1 105 ? 5.723 -10.699 -13.500 1.00 75.81 105 ARG A O 1
ATOM 836 N N . VAL A 1 106 ? 6.040 -10.824 -11.280 1.00 78.94 106 VAL A N 1
ATOM 837 C CA . VAL A 1 106 ? 4.928 -11.746 -11.017 1.00 78.94 106 VAL A CA 1
ATOM 838 C C . VAL A 1 106 ? 3.609 -10.985 -11.037 1.00 78.94 106 VAL A C 1
ATOM 840 O O . VAL A 1 106 ? 2.612 -11.463 -11.571 1.00 78.94 106 VAL A O 1
ATOM 843 N N . VAL A 1 107 ? 3.599 -9.781 -10.469 1.00 72.50 107 VAL A N 1
ATOM 844 C CA . VAL A 1 107 ? 2.355 -9.058 -10.229 1.00 72.50 107 VAL A CA 1
ATOM 845 C C . VAL A 1 107 ? 1.903 -8.225 -11.445 1.00 72.50 107 VAL A C 1
ATOM 847 O O . VAL A 1 107 ? 0.718 -8.260 -11.779 1.00 72.50 107 VAL A O 1
ATOM 850 N N . ASP A 1 108 ? 2.820 -7.589 -12.187 1.00 67.06 108 ASP A N 1
ATOM 851 C CA . ASP A 1 108 ? 2.514 -6.776 -13.381 1.00 67.06 108 ASP A CA 1
ATOM 852 C C . ASP A 1 108 ? 2.158 -7.635 -14.619 1.00 67.06 108 ASP A C 1
ATOM 854 O O . ASP A 1 108 ? 1.367 -7.212 -15.461 1.00 67.06 108 ASP A O 1
ATOM 858 N N . GLN A 1 109 ? 2.665 -8.874 -14.743 1.00 55.16 109 GLN A N 1
ATOM 859 C CA . GLN A 1 109 ? 2.337 -9.774 -15.873 1.00 55.16 109 GLN A CA 1
ATOM 860 C C . GLN A 1 109 ? 0.891 -10.292 -15.849 1.00 55.16 109 GLN A C 1
ATOM 862 O O . GLN A 1 109 ? 0.406 -10.889 -16.814 1.00 55.16 109 GLN A O 1
ATOM 867 N N . THR A 1 110 ? 0.169 -10.042 -14.762 1.00 49.09 110 THR A N 1
ATOM 868 C CA . THR A 1 110 ? -1.176 -10.559 -14.540 1.00 49.09 110 THR A CA 1
ATOM 869 C C . THR A 1 110 ? -2.233 -9.675 -15.215 1.00 49.09 110 THR A C 1
ATOM 871 O O . THR A 1 110 ? -3.223 -9.294 -14.604 1.00 49.09 110 THR A O 1
ATOM 874 N N . HIS A 1 111 ? -2.084 -9.379 -16.508 1.00 44.19 111 HIS A N 1
ATOM 875 C CA . HIS A 1 111 ? -3.168 -8.810 -17.324 1.00 44.19 111 HIS A CA 1
ATOM 876 C C . HIS A 1 111 ? -4.281 -9.839 -17.650 1.00 44.19 111 HIS A C 1
ATOM 878 O O . HIS A 1 111 ? -5.278 -9.482 -18.271 1.00 44.19 111 HIS A O 1
ATOM 884 N N . GLY A 1 112 ? -4.161 -11.100 -17.199 1.00 42.94 112 GLY A N 1
ATOM 885 C CA . GLY A 1 112 ? -5.170 -12.156 -17.409 1.00 42.94 112 GLY A CA 1
ATOM 886 C C . GLY A 1 112 ? -5.467 -13.078 -16.214 1.00 42.94 112 GLY A C 1
ATOM 887 O O . GLY A 1 112 ? -6.284 -13.984 -16.345 1.00 42.94 112 GLY A O 1
ATOM 888 N N . GLY A 1 113 ? -4.838 -12.875 -15.052 1.00 43.00 113 GLY A N 1
ATOM 889 C CA . GLY A 1 113 ? -4.874 -13.824 -13.923 1.00 43.00 113 GLY A CA 1
ATOM 890 C C . GLY A 1 113 ? -5.407 -13.264 -12.601 1.00 43.00 113 GLY A C 1
ATOM 891 O O . GLY A 1 113 ? -5.156 -13.845 -11.555 1.00 43.00 113 GLY A O 1
ATOM 892 N N . TRP A 1 114 ? -6.153 -12.153 -12.608 1.00 48.69 114 TRP A N 1
ATOM 893 C CA . TRP A 1 114 ? -6.771 -11.616 -11.380 1.00 48.69 114 TRP A CA 1
ATOM 894 C C . TRP A 1 114 ? -7.808 -12.566 -10.754 1.00 48.69 114 TRP A C 1
ATOM 896 O O . TRP A 1 114 ? -8.157 -12.412 -9.590 1.00 48.69 114 TRP A O 1
ATOM 906 N N . LYS A 1 115 ? -8.251 -13.599 -11.485 1.00 48.38 115 LYS A N 1
ATOM 907 C CA . LYS A 1 115 ? -9.187 -14.615 -10.985 1.00 48.38 115 LYS A CA 1
ATOM 908 C C . LYS A 1 115 ? -8.612 -15.546 -9.914 1.00 48.38 115 LYS A C 1
ATOM 910 O O . LYS A 1 115 ? -9.396 -16.244 -9.292 1.00 48.38 115 LYS A O 1
ATOM 915 N N . THR A 1 116 ? -7.297 -15.601 -9.692 1.00 44.91 116 THR A N 1
ATOM 916 C CA . THR A 1 116 ? -6.702 -16.528 -8.705 1.00 44.91 116 THR A CA 1
ATOM 917 C C . THR A 1 116 ? -6.337 -15.882 -7.370 1.00 44.91 116 THR A C 1
ATOM 919 O O . THR A 1 116 ? -6.156 -16.608 -6.396 1.00 44.91 116 THR A O 1
ATOM 922 N N . LEU A 1 117 ? -6.285 -14.548 -7.277 1.00 53.00 117 LEU A N 1
ATOM 923 C CA . LEU A 1 117 ? -6.080 -13.866 -5.993 1.00 53.00 117 LEU A CA 1
ATOM 924 C C . LEU A 1 117 ? -7.370 -13.748 -5.174 1.00 53.00 117 LEU A C 1
ATOM 926 O O . LEU A 1 117 ? -7.279 -13.802 -3.951 1.00 53.00 117 LEU A O 1
ATOM 930 N N . ASP A 1 118 ? -8.550 -13.694 -5.805 1.00 53.47 118 ASP A N 1
ATOM 931 C CA . ASP A 1 118 ? -9.827 -13.766 -5.070 1.00 53.47 118 ASP A CA 1
ATOM 932 C C . ASP A 1 118 ? -9.903 -15.040 -4.206 1.00 53.47 118 ASP A C 1
ATOM 934 O O . ASP A 1 118 ? -10.246 -14.971 -3.029 1.00 53.47 118 ASP A O 1
ATOM 938 N N . PHE A 1 119 ? -9.431 -16.186 -4.716 1.00 52.78 119 PHE A N 1
ATOM 939 C CA . PHE A 1 119 ? -9.449 -17.458 -3.977 1.00 52.78 119 PHE A CA 1
ATOM 940 C C . PHE A 1 119 ? -8.508 -17.516 -2.762 1.00 52.78 119 PHE A C 1
ATOM 942 O O . PHE A 1 119 ? -8.718 -18.337 -1.874 1.00 52.78 119 PHE A O 1
ATOM 949 N N . LEU A 1 120 ? -7.475 -16.669 -2.695 1.00 54.19 120 LEU A N 1
ATOM 950 C CA . LEU A 1 120 ? -6.530 -16.628 -1.567 1.00 54.19 120 LEU A CA 1
ATOM 951 C C . LEU A 1 120 ? -6.944 -15.635 -0.469 1.00 54.19 120 LEU A C 1
ATOM 953 O O . LEU A 1 120 ? -6.379 -15.676 0.623 1.00 54.19 120 LEU A O 1
ATOM 957 N N . PHE A 1 121 ? -7.929 -14.769 -0.731 1.00 52.19 121 PHE A N 1
ATOM 958 C CA . PHE A 1 121 ? -8.465 -13.810 0.240 1.00 52.19 121 PHE A CA 1
ATOM 959 C C . PHE A 1 121 ? -9.888 -14.147 0.722 1.00 52.19 121 PHE A C 1
ATOM 961 O O . PHE A 1 121 ? -10.398 -13.429 1.584 1.00 52.19 121 PHE A O 1
ATOM 968 N N . GLU A 1 122 ? -10.510 -15.219 0.220 1.00 44.00 122 GLU A N 1
ATOM 969 C CA . GLU A 1 122 ? -11.842 -15.699 0.636 1.00 44.00 122 GLU A CA 1
ATOM 970 C C . GLU A 1 122 ? -11.814 -16.798 1.725 1.00 44.00 122 GLU A C 1
ATOM 972 O O . GLU A 1 122 ? -12.867 -17.240 2.182 1.00 44.00 122 GLU A O 1
ATOM 977 N N . ILE A 1 123 ? -10.622 -17.195 2.196 1.00 39.09 123 ILE A N 1
ATOM 978 C CA . ILE A 1 123 ? -10.412 -18.062 3.376 1.00 39.09 123 ILE A CA 1
ATOM 979 C C . ILE A 1 123 ? -9.875 -17.243 4.557 1.00 39.09 123 ILE A C 1
ATOM 981 O O . ILE A 1 123 ? -9.005 -16.364 4.346 1.00 39.09 123 ILE A O 1
#

Sequence (123 aa):
MECPACKADVDDKRHRCPLCNYGIRPVAAPTGRRPPRYIGDKGEDSFDTKLARSYRCVNCRSYGADVRRIATTGTGYSRIMNW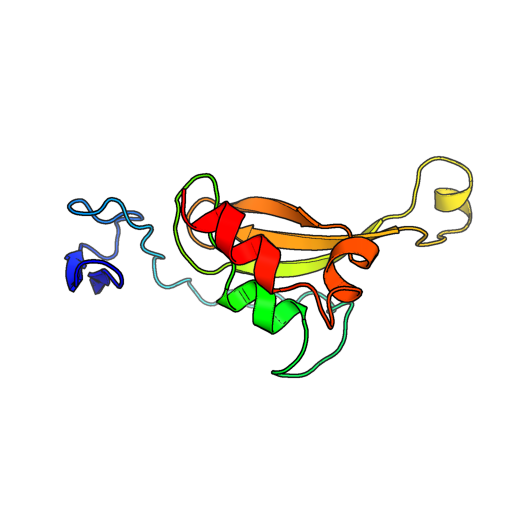QLHEFIVASCHYCGLIQQFDPRVVDQTHGGWKTLDFLFEI

Radius of gyration: 17.39 Å; chains: 1; bounding box: 50×36×38 Å

pLDDT: mean 71.26, std 14.34, range [39.09, 90.19]